Protein AF-A0A2A2JC07-F1 (afdb_monomer)

InterPro domains:
  IPR006593 Cytochrome b561/ferric reductase, transmembrane domain [PF03188] (2-45)
  IPR006593 Cytochrome b561/ferric reductase, transmembrane domain [PS50939] (1-80)

Secondary structure (DSSP, 8-state):
-HHHHHHTSS---HHHHHHHHHHHHHHHHHHHHHHHHHHHHHHHHHHHHS-TTTTT-TT-TT-HHHHHHHHHHHHHHHHHHHHHHHS-GGGSPPPPTTT--

Nearest PDB structures (foldseek):
  4o79-ass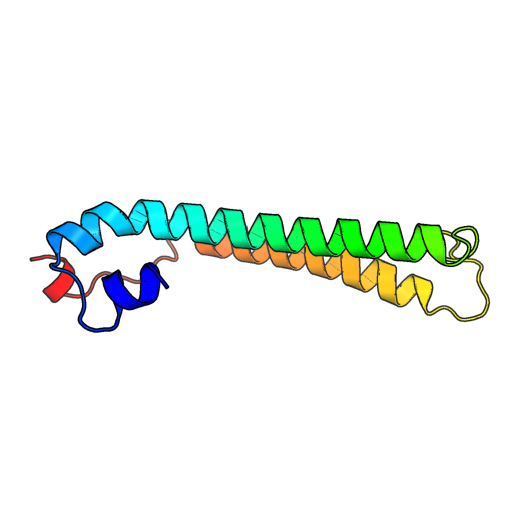embly1_A  TM=7.583E-01  e=4.620E-01  Arabidopsis thaliana

Structure (mmCIF, N/CA/C/O backbone):
data_AF-A0A2A2JC07-F1
#
_entry.id   AF-A0A2A2JC07-F1
#
loop_
_atom_site.group_PDB
_atom_site.id
_atom_site.type_symbol
_atom_site.label_atom_id
_atom_site.label_alt_id
_atom_site.label_comp_id
_atom_site.label_asym_id
_atom_site.label_entity_id
_atom_site.label_seq_id
_atom_site.pdbx_PDB_ins_code
_atom_site.Cartn_x
_atom_site.Cartn_y
_atom_site.Cartn_z
_atom_site.occupancy
_atom_site.B_iso_or_equiv
_atom_site.auth_seq_id
_atom_site.auth_comp_id
_atom_site.auth_asym_id
_atom_site.auth_atom_id
_atom_site.pdbx_PDB_model_num
ATOM 1 N N . MET A 1 1 ? -10.317 -11.438 4.030 1.00 85.06 1 MET A N 1
ATOM 2 C CA . MET A 1 1 ? -11.283 -12.247 4.810 1.00 85.06 1 MET A CA 1
ATOM 3 C C . MET A 1 1 ? -11.439 -11.751 6.248 1.00 85.06 1 MET A C 1
ATOM 5 O O . MET A 1 1 ? -12.539 -11.352 6.598 1.00 85.06 1 MET A O 1
ATOM 9 N N . PHE A 1 2 ? -10.370 -11.677 7.053 1.00 89.88 2 PHE A N 1
ATOM 10 C CA . PHE A 1 2 ? -10.446 -11.200 8.448 1.00 89.88 2 PHE A CA 1
ATOM 11 C C . PHE A 1 2 ? -11.176 -9.854 8.620 1.00 89.88 2 PHE A C 1
ATOM 13 O O . PHE A 1 2 ? -12.108 -9.760 9.410 1.00 89.88 2 PHE A O 1
ATOM 20 N N . GLY A 1 3 ? -10.813 -8.828 7.840 1.00 89.94 3 GLY A N 1
ATOM 21 C CA . GLY A 1 3 ? -11.467 -7.517 7.937 1.00 89.94 3 GLY A CA 1
ATOM 22 C C . GLY A 1 3 ? -12.970 -7.553 7.624 1.00 89.94 3 GLY A C 1
ATOM 23 O O . GLY A 1 3 ? -13.745 -6.850 8.260 1.00 89.94 3 GLY A O 1
ATOM 24 N N . PHE A 1 4 ? -13.393 -8.423 6.704 1.00 90.81 4 PHE A N 1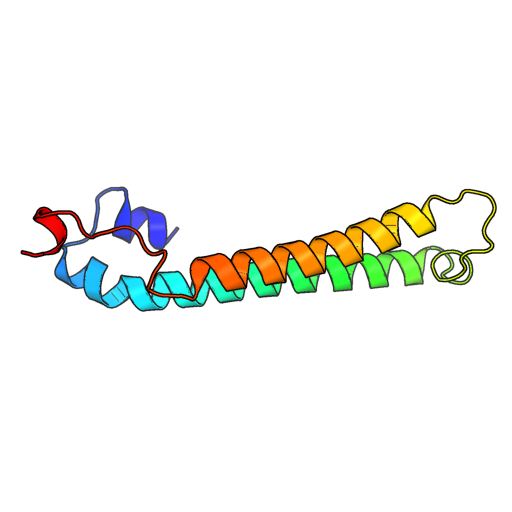
ATOM 25 C CA . PHE A 1 4 ? -14.800 -8.574 6.333 1.00 90.81 4 PHE A CA 1
ATOM 26 C C . PHE A 1 4 ? -15.625 -9.155 7.488 1.00 90.81 4 PHE A C 1
ATOM 28 O O . PHE A 1 4 ? -16.651 -8.595 7.861 1.00 90.81 4 PHE A O 1
ATOM 35 N N . ILE A 1 5 ? -15.134 -10.231 8.106 1.00 90.62 5 ILE A N 1
ATOM 36 C CA . ILE A 1 5 ? -15.824 -10.900 9.217 1.00 90.62 5 ILE A CA 1
ATOM 37 C C . ILE A 1 5 ? -15.851 -9.994 10.456 1.00 90.62 5 ILE A C 1
ATOM 39 O O . ILE A 1 5 ? -16.880 -9.858 11.116 1.00 90.62 5 ILE A O 1
ATOM 43 N N . SER A 1 6 ? -14.726 -9.338 10.750 1.00 88.44 6 SER A N 1
ATOM 44 C CA . SER A 1 6 ? -14.576 -8.517 11.951 1.00 88.44 6 SER A CA 1
ATOM 45 C C . SER A 1 6 ? -15.328 -7.186 11.874 1.00 88.44 6 SER A C 1
ATOM 47 O O . SER A 1 6 ? -15.898 -6.767 12.880 1.00 88.44 6 SER A O 1
ATOM 49 N N . PHE A 1 7 ? -15.347 -6.516 10.714 1.00 90.12 7 PHE A N 1
ATOM 50 C CA . PHE A 1 7 ? -15.837 -5.133 10.592 1.00 90.12 7 PHE A CA 1
ATOM 51 C C . PHE A 1 7 ? -17.079 -4.950 9.710 1.00 90.12 7 PHE A C 1
ATOM 53 O O . PHE A 1 7 ? -17.651 -3.864 9.754 1.00 90.12 7 PHE A O 1
ATOM 60 N N . TYR A 1 8 ? -17.501 -5.955 8.933 1.00 88.12 8 TYR A N 1
ATOM 61 C CA . TYR A 1 8 ? -18.643 -5.826 8.018 1.00 88.12 8 TYR A CA 1
ATOM 62 C C . TYR A 1 8 ? -19.787 -6.798 8.334 1.00 88.12 8 TYR A C 1
ATOM 64 O O . TYR A 1 8 ? -20.843 -6.350 8.769 1.00 88.12 8 TYR A O 1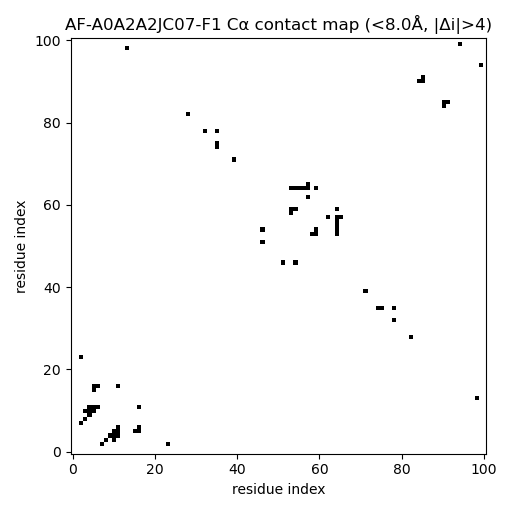
ATOM 72 N N . PHE A 1 9 ? -19.600 -8.112 8.157 1.00 86.69 9 PHE A N 1
ATOM 73 C CA . PHE A 1 9 ? -20.680 -9.092 8.342 1.00 86.69 9 PHE A CA 1
ATOM 74 C C . PHE A 1 9 ? -20.148 -10.452 8.827 1.00 86.69 9 PHE A C 1
ATOM 76 O O . PHE A 1 9 ? -19.238 -10.989 8.188 1.00 86.69 9 PHE A O 1
ATOM 83 N N . PRO A 1 10 ? -20.679 -11.042 9.923 1.00 78.00 10 PRO A N 1
ATOM 84 C CA . PRO A 1 10 ? -21.787 -10.589 10.787 1.00 78.00 10 PRO A CA 1
ATOM 85 C C . PRO A 1 10 ? -21.436 -9.423 11.736 1.00 78.00 10 PRO A C 1
ATOM 87 O O . PRO A 1 10 ? -22.317 -8.913 12.421 1.00 78.00 10 P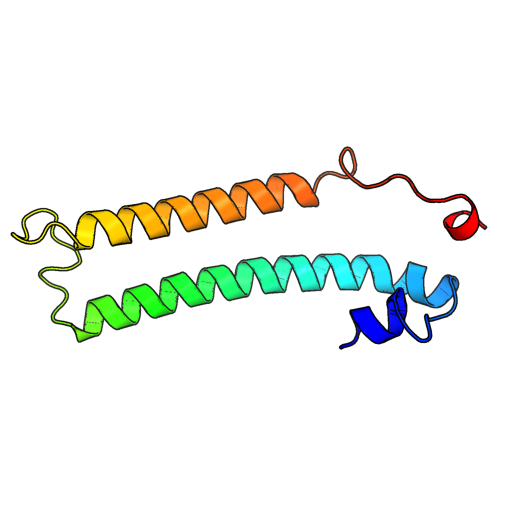RO A O 1
ATOM 90 N N . GLY A 1 11 ? -20.171 -8.981 11.751 1.00 81.69 11 GLY A N 1
ATOM 91 C CA . GLY A 1 11 ? -19.682 -7.893 12.599 1.00 81.69 11 GLY A CA 1
ATOM 92 C C . GLY A 1 11 ? -19.314 -8.381 14.002 1.00 81.69 11 GLY A C 1
ATOM 93 O O . GLY A 1 11 ? -20.153 -8.869 14.754 1.00 81.69 11 GLY A O 1
ATOM 94 N N . ALA A 1 12 ? -18.040 -8.256 14.375 1.00 88.12 12 ALA A N 1
ATOM 95 C CA . ALA A 1 12 ? -17.585 -8.661 15.702 1.00 88.12 12 ALA A CA 1
ATOM 96 C C . ALA A 1 12 ? -18.033 -7.658 16.791 1.00 88.12 12 ALA A C 1
ATOM 98 O O . ALA A 1 12 ? -18.273 -6.484 16.486 1.00 88.12 12 ALA A O 1
ATOM 99 N N . PRO A 1 13 ? -18.090 -8.070 18.075 1.00 90.31 13 PRO A N 1
ATOM 100 C CA . PRO A 1 13 ? -18.370 -7.158 19.184 1.00 90.31 13 PRO A CA 1
ATOM 101 C C . PRO A 1 13 ? -17.412 -5.959 19.204 1.00 90.31 13 PRO A C 1
ATOM 103 O O . PRO A 1 13 ? -16.238 -6.093 18.849 1.00 90.31 13 PRO A O 1
ATOM 106 N N . MET A 1 14 ? -17.878 -4.798 19.683 1.00 87.62 14 MET A N 1
ATOM 107 C CA . MET A 1 14 ? -17.101 -3.548 19.642 1.00 87.62 14 MET A CA 1
ATOM 108 C C . MET A 1 14 ? -15.724 -3.678 20.305 1.00 87.62 14 MET A C 1
ATOM 110 O O . MET A 1 14 ? -14.726 -3.230 19.747 1.00 87.62 14 MET A O 1
ATOM 114 N N . LYS A 1 15 ? -15.636 -4.395 21.434 1.00 89.56 15 LYS A N 1
ATOM 115 C CA . LYS A 1 15 ? -14.364 -4.686 22.116 1.00 89.56 15 LYS A CA 1
ATOM 116 C C . LYS A 1 15 ? -13.363 -5.397 21.198 1.00 89.56 15 LYS A C 1
ATOM 118 O O . LYS A 1 15 ? -12.208 -4.999 21.124 1.00 89.56 15 LYS A O 1
ATOM 123 N N . VAL A 1 16 ? -13.820 -6.407 20.455 1.00 90.75 16 VAL A N 1
ATOM 124 C CA . VAL A 1 16 ? -12.996 -7.164 19.499 1.00 90.75 16 VAL A CA 1
ATOM 125 C C . VAL A 1 16 ? -12.564 -6.254 18.350 1.00 90.75 16 VAL A C 1
ATOM 127 O O . VAL A 1 16 ? -11.379 -6.182 18.029 1.00 90.75 16 VAL A O 1
ATOM 130 N N . ARG A 1 17 ? -13.500 -5.492 17.773 1.00 91.44 17 ARG A N 1
ATOM 131 C CA . ARG A 1 17 ? -13.207 -4.523 16.705 1.00 91.44 17 ARG A CA 1
ATOM 132 C C . ARG A 1 17 ? -12.162 -3.498 17.144 1.00 91.44 17 ARG A C 1
ATOM 134 O O . ARG A 1 17 ? -11.195 -3.288 16.419 1.00 91.44 17 ARG A O 1
ATOM 141 N N . ALA A 1 18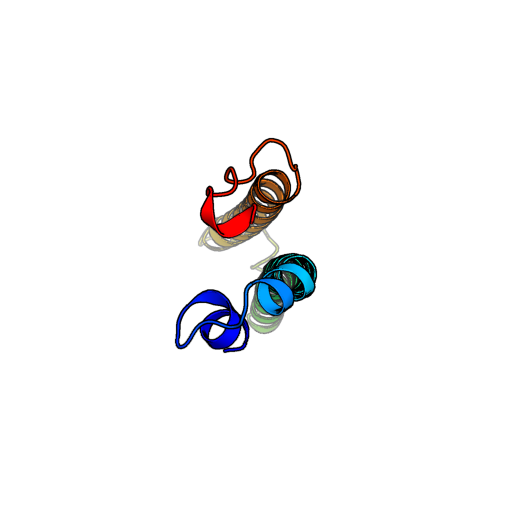 ? -12.308 -2.916 18.333 1.00 89.94 18 ALA A N 1
ATOM 142 C CA . ALA A 1 18 ? -11.376 -1.939 18.887 1.00 89.94 18 ALA A CA 1
ATOM 143 C C . ALA A 1 18 ? -9.974 -2.530 19.106 1.00 89.94 18 ALA A C 1
ATOM 145 O O . ALA A 1 18 ? -8.985 -1.897 18.736 1.00 89.94 18 ALA A O 1
ATOM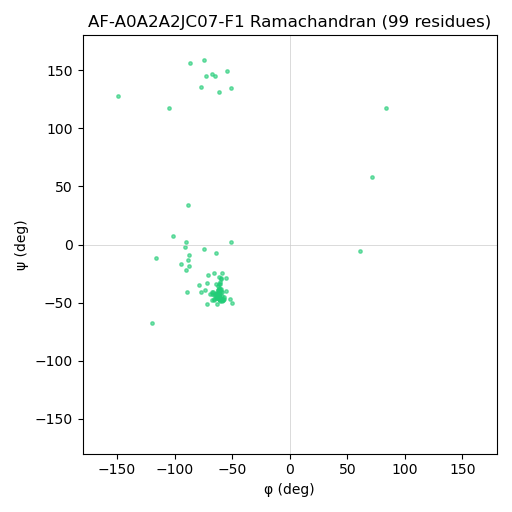 146 N N . THR A 1 19 ? -9.882 -3.757 19.632 1.00 91.94 19 THR A N 1
ATOM 147 C CA . THR A 1 19 ? -8.604 -4.460 19.821 1.00 91.94 19 THR A CA 1
ATOM 148 C C . THR A 1 19 ? -7.913 -4.766 18.492 1.00 91.94 19 THR A C 1
ATOM 150 O O . THR A 1 19 ? -6.704 -4.579 18.378 1.00 91.94 19 THR A O 1
ATOM 153 N N . PHE A 1 20 ? -8.654 -5.203 17.470 1.00 93.12 20 PHE A N 1
ATOM 154 C CA . PHE A 1 20 ? -8.070 -5.617 16.190 1.00 93.12 20 PHE A CA 1
ATOM 155 C C . PHE A 1 20 ? -7.874 -4.488 15.174 1.00 93.12 20 PHE A C 1
ATOM 157 O O . PHE A 1 20 ? -7.080 -4.642 14.246 1.00 93.12 20 PHE A O 1
ATOM 164 N N . MET A 1 21 ? -8.544 -3.346 15.337 1.00 91.81 21 MET A N 1
ATOM 165 C CA . MET A 1 21 ? -8.404 -2.194 14.443 1.00 91.81 21 MET A CA 1
ATOM 166 C C . MET A 1 21 ? -6.950 -1.734 14.217 1.00 91.81 21 MET A C 1
ATOM 168 O O . MET A 1 21 ? -6.591 -1.515 13.055 1.00 91.81 21 MET A O 1
ATOM 172 N N . PRO A 1 22 ? -6.085 -1.575 15.246 1.00 92.62 22 PRO A N 1
ATOM 173 C CA . PRO A 1 22 ? -4.693 -1.183 15.019 1.00 92.62 22 PRO A CA 1
ATOM 174 C C . PRO A 1 22 ? -3.934 -2.213 14.176 1.00 92.62 22 PRO A C 1
ATOM 176 O O . PRO A 1 22 ? -3.251 -1.832 13.227 1.00 92.62 22 PRO A O 1
ATOM 179 N N . TYR A 1 23 ? -4.117 -3.508 14.448 1.00 95.00 23 TYR A N 1
ATOM 180 C CA . TYR A 1 23 ? -3.488 -4.580 13.674 1.00 95.00 23 TYR A CA 1
ATOM 181 C C . TYR A 1 23 ? -3.975 -4.596 12.227 1.00 95.00 23 TYR A C 1
ATOM 183 O O . TYR A 1 23 ? -3.165 -4.692 11.313 1.00 95.00 23 TYR A O 1
ATOM 191 N N . HIS A 1 24 ? -5.281 -4.435 12.001 1.00 95.00 24 HIS A N 1
ATOM 192 C CA . HIS A 1 24 ? -5.842 -4.383 10.653 1.00 95.00 24 HIS A CA 1
ATOM 193 C C . HIS A 1 24 ? -5.242 -3.237 9.826 1.00 95.00 24 HIS A C 1
ATOM 195 O O . HIS A 1 24 ? -4.898 -3.437 8.664 1.00 95.00 24 HIS A O 1
ATOM 201 N N . ARG A 1 25 ? -5.052 -2.058 10.436 1.00 93.88 25 ARG A N 1
ATOM 202 C CA . ARG A 1 25 ? -4.413 -0.905 9.783 1.00 93.88 25 ARG A CA 1
ATOM 203 C C . ARG A 1 25 ? -2.944 -1.161 9.457 1.00 93.88 25 ARG A C 1
ATOM 205 O O . ARG A 1 25 ? -2.524 -0.874 8.342 1.00 93.88 25 ARG A O 1
ATOM 212 N N . ILE A 1 26 ? -2.180 -1.700 10.409 1.00 94.81 26 ILE A N 1
ATOM 213 C CA . ILE A 1 26 ? -0.753 -1.994 10.216 1.00 94.81 26 ILE A CA 1
ATOM 214 C C . ILE A 1 26 ? -0.577 -3.039 9.117 1.00 94.81 26 ILE A C 1
ATOM 216 O O . ILE A 1 26 ? 0.159 -2.802 8.166 1.00 94.81 26 ILE A O 1
ATOM 220 N N . VAL A 1 27 ? -1.293 -4.162 9.209 1.00 96.38 27 VAL A N 1
ATOM 221 C CA . VAL A 1 27 ? -1.215 -5.236 8.213 1.00 96.38 27 VAL A CA 1
ATOM 222 C C . VAL A 1 27 ? -1.661 -4.730 6.845 1.00 96.38 27 VAL A C 1
ATOM 224 O O . VAL A 1 27 ? -0.963 -4.974 5.873 1.00 96.38 27 VAL A O 1
ATOM 227 N N . GLY A 1 28 ? -2.755 -3.967 6.758 1.00 95.94 28 GLY A N 1
ATOM 228 C CA . GLY A 1 28 ? -3.203 -3.375 5.494 1.00 95.94 28 GLY A CA 1
ATOM 229 C C . GLY A 1 28 ? -2.156 -2.453 4.861 1.00 95.94 28 GLY A C 1
ATOM 230 O O . GLY A 1 28 ? -1.885 -2.568 3.668 1.00 95.94 28 GLY A O 1
ATOM 231 N N . GLY A 1 29 ? -1.519 -1.591 5.660 1.00 96.38 29 GLY A N 1
ATOM 232 C CA . GLY A 1 29 ? -0.435 -0.722 5.194 1.00 96.38 29 GLY A CA 1
ATOM 233 C C . GLY A 1 29 ? 0.801 -1.504 4.738 1.00 96.38 29 GLY A C 1
ATOM 234 O O . GLY A 1 29 ? 1.331 -1.241 3.661 1.00 96.38 29 GLY A O 1
ATOM 235 N N . LEU A 1 30 ? 1.229 -2.507 5.510 1.00 97.19 30 LEU A N 1
ATOM 236 C CA . LEU A 1 30 ? 2.359 -3.368 5.150 1.00 97.19 30 LEU A CA 1
ATOM 237 C C . LEU A 1 30 ? 2.077 -4.187 3.889 1.00 97.19 30 LEU A C 1
ATOM 239 O O . LEU A 1 30 ? 2.942 -4.283 3.025 1.00 97.19 30 LEU A O 1
ATOM 243 N N . SER A 1 31 ? 0.873 -4.746 3.752 1.00 97.62 31 SER A N 1
ATOM 244 C CA . SER A 1 31 ? 0.464 -5.469 2.547 1.00 97.62 31 SER A CA 1
ATOM 245 C C . SER A 1 31 ? 0.447 -4.555 1.324 1.00 97.62 31 SER A C 1
ATOM 247 O O . SER A 1 31 ? 0.938 -4.957 0.276 1.00 97.62 31 SER A O 1
ATOM 249 N N . PHE A 1 32 ? -0.047 -3.320 1.449 1.00 97.88 32 PHE A N 1
ATOM 250 C CA . PHE A 1 32 ? -0.029 -2.346 0.354 1.00 97.88 32 PHE A CA 1
ATOM 251 C C . PHE A 1 32 ? 1.399 -2.030 -0.120 1.00 97.88 32 PHE A C 1
ATOM 253 O O . PHE A 1 32 ? 1.687 -2.099 -1.318 1.00 97.88 32 PHE A O 1
ATOM 260 N N . VAL A 1 33 ? 2.314 -1.755 0.815 1.00 98.06 33 VAL A N 1
ATOM 261 C CA . VAL A 1 33 ? 3.733 -1.525 0.499 1.00 98.06 33 VAL A CA 1
ATOM 262 C C . VAL A 1 33 ? 4.368 -2.781 -0.103 1.00 98.06 33 VAL A C 1
ATOM 264 O O . VAL A 1 33 ? 5.023 -2.698 -1.138 1.00 98.06 33 VAL A O 1
ATOM 267 N N . GLY A 1 34 ? 4.130 -3.953 0.490 1.00 98.12 34 GLY A N 1
ATOM 268 C CA . GLY A 1 34 ? 4.668 -5.229 0.018 1.00 98.12 34 GLY A CA 1
ATOM 269 C C . GLY A 1 34 ? 4.227 -5.574 -1.405 1.00 98.12 34 GLY A C 1
ATOM 270 O O . GLY A 1 34 ? 5.065 -5.907 -2.239 1.00 98.12 34 GLY A O 1
ATOM 271 N N . CYS A 1 35 ? 2.939 -5.423 -1.725 1.00 98.06 35 CYS A N 1
ATOM 272 C CA . CYS A 1 35 ? 2.436 -5.611 -3.087 1.00 98.06 35 CYS A CA 1
ATOM 273 C C . CYS A 1 35 ? 3.080 -4.629 -4.073 1.00 98.06 35 CYS A C 1
ATOM 275 O O . CYS A 1 35 ? 3.410 -5.015 -5.189 1.00 98.06 35 CYS A O 1
ATOM 277 N N . SER A 1 36 ? 3.307 -3.384 -3.656 1.00 97.94 36 SER A N 1
ATOM 278 C CA . SER A 1 36 ? 3.950 -2.376 -4.505 1.00 97.94 36 SER A CA 1
ATOM 279 C C . SER A 1 36 ? 5.416 -2.711 -4.795 1.00 97.94 36 SER A C 1
ATOM 281 O O . SER A 1 36 ? 5.859 -2.601 -5.935 1.00 97.94 36 SER A O 1
ATOM 283 N N . ILE A 1 37 ? 6.154 -3.201 -3.793 1.00 97.50 37 ILE A N 1
ATOM 284 C CA . ILE A 1 37 ? 7.516 -3.728 -3.974 1.00 97.50 37 ILE A CA 1
ATOM 285 C C . ILE A 1 37 ? 7.499 -4.918 -4.940 1.00 97.50 37 ILE A C 1
ATOM 287 O O . ILE A 1 37 ? 8.340 -4.994 -5.834 1.00 97.50 37 ILE A O 1
ATOM 291 N N . GLN A 1 38 ? 6.519 -5.816 -4.810 1.00 97.88 38 GLN A N 1
ATOM 292 C CA . GLN A 1 38 ? 6.399 -6.984 -5.682 1.00 97.88 38 GLN A CA 1
ATOM 293 C C . GLN A 1 38 ? 6.181 -6.602 -7.154 1.00 97.88 38 GLN A C 1
ATOM 295 O O . GLN A 1 38 ? 6.722 -7.268 -8.034 1.00 97.88 38 GLN A O 1
ATOM 300 N N . VAL A 1 39 ? 5.443 -5.521 -7.433 1.00 96.31 39 VAL A N 1
ATOM 301 C CA . VAL A 1 39 ? 5.284 -4.987 -8.799 1.00 96.31 39 VAL A CA 1
ATOM 302 C C . VAL A 1 39 ? 6.630 -4.536 -9.371 1.00 96.31 39 VAL A C 1
ATOM 304 O O . VAL A 1 39 ? 6.953 -4.882 -10.505 1.00 96.31 39 VAL A O 1
ATOM 307 N N . ILE A 1 40 ? 7.439 -3.822 -8.583 1.00 94.19 40 ILE A N 1
ATOM 308 C CA . ILE A 1 40 ? 8.765 -3.349 -9.011 1.00 94.19 40 ILE A CA 1
ATOM 309 C C . ILE A 1 40 ? 9.693 -4.537 -9.286 1.00 94.19 40 ILE A C 1
ATOM 311 O O . ILE A 1 40 ? 10.330 -4.584 -10.335 1.00 94.19 40 ILE A O 1
ATOM 315 N N . ILE A 1 41 ? 9.728 -5.527 -8.387 1.00 95.12 41 ILE A N 1
ATOM 316 C CA . ILE A 1 41 ? 10.521 -6.751 -8.578 1.00 95.12 41 ILE A CA 1
ATOM 317 C C . ILE A 1 41 ? 10.091 -7.466 -9.865 1.00 95.12 41 ILE A C 1
ATOM 319 O O . ILE A 1 41 ? 10.939 -7.791 -10.696 1.00 95.12 41 ILE A O 1
ATOM 323 N N . GLY A 1 42 ? 8.785 -7.653 -10.075 1.00 92.75 42 GLY A N 1
ATOM 324 C CA . GLY A 1 42 ? 8.262 -8.286 -11.287 1.00 92.75 42 GLY A CA 1
ATOM 325 C C . GLY A 1 42 ? 8.652 -7.533 -12.559 1.00 92.75 42 GLY A C 1
ATOM 326 O O . GLY A 1 42 ? 9.058 -8.148 -13.542 1.00 92.75 42 GLY A O 1
ATOM 327 N N . HIS A 1 43 ? 8.618 -6.200 -12.524 1.00 88.00 43 HIS A N 1
ATOM 328 C CA . HIS A 1 43 ? 9.073 -5.375 -13.638 1.00 88.00 43 HIS A CA 1
ATOM 329 C C . HIS A 1 43 ? 10.572 -5.553 -13.917 1.00 88.00 43 HIS A C 1
ATOM 331 O O . HIS A 1 43 ? 10.956 -5.759 -15.065 1.00 88.00 43 HIS A O 1
ATOM 337 N N . THR A 1 44 ? 11.421 -5.560 -12.883 1.00 86.94 44 THR A N 1
ATOM 338 C CA . THR A 1 44 ? 12.865 -5.797 -13.063 1.00 86.94 44 THR A CA 1
ATOM 339 C C . THR A 1 44 ? 13.179 -7.189 -13.603 1.00 86.94 44 THR A C 1
ATOM 341 O O . THR A 1 44 ? 14.114 -7.348 -14.382 1.00 86.94 44 THR A O 1
ATOM 344 N N . GLN A 1 45 ? 12.388 -8.199 -13.233 1.00 89.62 45 GLN A N 1
ATOM 345 C 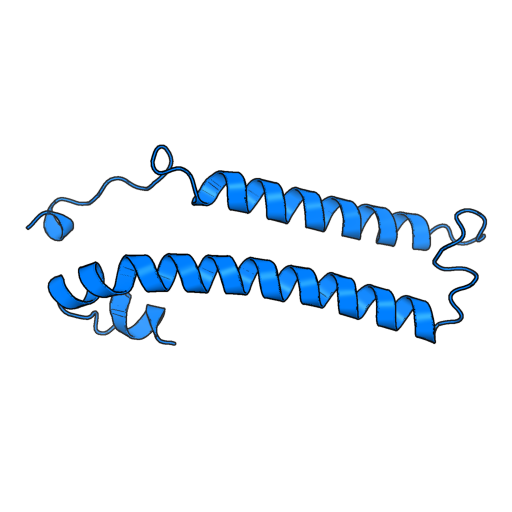CA . GLN A 1 45 ? 12.539 -9.558 -13.752 1.00 89.62 45 GLN A CA 1
ATOM 346 C C . GLN A 1 45 ? 12.156 -9.635 -15.230 1.00 89.62 45 GLN A C 1
ATOM 348 O O . GLN A 1 45 ? 12.883 -10.240 -16.013 1.00 89.62 45 GLN A O 1
ATOM 353 N N . LEU A 1 46 ? 11.058 -8.979 -15.617 1.00 84.38 46 LEU A N 1
ATOM 354 C CA . LEU A 1 46 ? 10.636 -8.893 -17.013 1.00 84.38 46 LEU A CA 1
ATOM 355 C C . LEU A 1 46 ? 11.698 -8.194 -17.873 1.00 84.38 46 LEU A C 1
ATOM 357 O O . LEU A 1 46 ? 12.111 -8.740 -18.893 1.00 84.38 46 LEU A O 1
ATOM 361 N N . ALA A 1 47 ? 12.196 -7.042 -17.415 1.00 80.00 47 ALA A N 1
ATOM 362 C CA . ALA A 1 47 ? 13.246 -6.290 -18.100 1.00 80.00 47 ALA A CA 1
ATOM 363 C C . ALA A 1 47 ? 14.554 -7.092 -18.244 1.00 80.00 47 ALA A C 1
ATOM 365 O O . ALA A 1 47 ? 15.265 -6.961 -19.237 1.00 80.00 47 ALA A O 1
ATOM 366 N N . ALA A 1 48 ? 14.882 -7.942 -17.265 1.00 80.88 48 ALA A N 1
ATOM 367 C CA . ALA A 1 48 ? 16.058 -8.806 -17.331 1.00 80.88 48 ALA A CA 1
ATOM 368 C C . ALA A 1 48 ? 15.899 -9.962 -18.336 1.00 80.88 48 ALA A C 1
ATOM 370 O O . ALA A 1 48 ? 16.888 -10.372 -18.945 1.00 80.88 48 ALA A O 1
ATOM 371 N N . TRP A 1 49 ? 14.686 -10.497 -18.512 1.00 80.50 49 TRP A N 1
ATOM 372 C CA . TRP A 1 49 ? 14.420 -11.606 -19.434 1.00 80.50 49 TRP A CA 1
ATOM 373 C C . TRP A 1 49 ? 14.330 -11.181 -20.899 1.00 80.50 49 TRP A C 1
ATOM 375 O O . TRP A 1 49 ? 14.791 -11.927 -21.759 1.00 80.50 49 TRP A O 1
ATOM 385 N N . ASP A 1 50 ? 13.805 -9.994 -21.190 1.00 70.50 50 ASP A N 1
ATOM 386 C CA . ASP A 1 50 ? 13.563 -9.534 -22.565 1.00 70.50 50 ASP A CA 1
ATOM 387 C C . ASP A 1 50 ? 14.776 -8.809 -23.193 1.00 70.50 50 ASP A C 1
ATOM 389 O O . ASP A 1 50 ? 14.650 -7.861 -23.962 1.00 70.50 50 ASP A O 1
ATOM 393 N N . GLY A 1 51 ? 15.995 -9.237 -22.841 1.00 60.53 51 GLY A N 1
ATOM 394 C CA . GLY A 1 51 ? 17.229 -8.679 -23.405 1.00 60.53 51 GLY A CA 1
ATOM 395 C C . GLY A 1 51 ? 17.532 -7.264 -22.906 1.00 60.53 51 GLY A C 1
ATOM 396 O O . GLY A 1 51 ? 17.690 -6.343 -23.705 1.00 60.53 51 GLY A O 1
ATOM 397 N N . GLY A 1 52 ? 17.648 -7.102 -21.581 1.00 61.50 52 GLY A N 1
ATOM 398 C CA . GLY A 1 52 ? 17.705 -5.834 -20.831 1.00 61.50 52 GLY A CA 1
ATOM 399 C C . GLY A 1 52 ? 18.699 -4.738 -21.252 1.00 61.50 52 GLY A C 1
ATOM 400 O O . GLY A 1 52 ? 18.721 -3.683 -20.624 1.00 61.50 52 GLY A O 1
ATOM 401 N N . SER A 1 53 ? 19.487 -4.910 -22.315 1.00 65.69 53 SER A N 1
ATOM 402 C CA . SER A 1 53 ? 20.268 -3.823 -22.919 1.00 65.69 53 SER A CA 1
ATOM 403 C C . SER A 1 53 ? 19.388 -2.686 -23.450 1.00 65.69 53 SER A C 1
ATOM 405 O O . SER A 1 53 ? 19.834 -1.539 -23.456 1.00 65.69 53 SER A O 1
ATOM 407 N N . CYS A 1 54 ? 18.148 -2.981 -23.854 1.00 67.50 54 CYS A N 1
ATOM 408 C CA . CYS A 1 54 ? 17.216 -1.975 -24.359 1.00 67.50 54 CYS A CA 1
ATOM 409 C C . CYS A 1 54 ? 16.365 -1.325 -23.255 1.00 67.50 54 CYS A C 1
ATOM 411 O O . CYS A 1 54 ? 16.231 -0.106 -23.234 1.00 67.50 54 CYS A O 1
ATOM 413 N N . PHE A 1 55 ? 15.891 -2.108 -22.278 1.00 64.88 55 PHE A N 1
ATOM 414 C CA . PHE A 1 55 ? 15.032 -1.640 -21.174 1.00 64.88 55 PHE A CA 1
ATOM 415 C C . PHE A 1 55 ? 15.669 -0.543 -20.308 1.00 64.88 55 PHE A C 1
ATOM 417 O O . PHE A 1 55 ? 15.007 0.405 -19.890 1.00 64.88 55 PHE A O 1
ATOM 424 N N . TYR A 1 56 ? 16.973 -0.644 -20.043 1.00 64.19 56 TYR A N 1
ATOM 425 C CA . TYR A 1 56 ? 17.694 0.353 -19.242 1.00 64.19 56 TYR A CA 1
ATOM 426 C C . TYR A 1 56 ? 18.316 1.478 -20.081 1.00 64.19 56 TYR A C 1
ATOM 428 O O . TYR A 1 56 ? 18.920 2.398 -19.526 1.00 64.19 56 TYR A O 1
ATOM 436 N N . SER A 1 57 ? 18.182 1.416 -21.408 1.00 68.12 57 SER A N 1
ATOM 437 C CA . SER A 1 57 ? 18.750 2.390 -22.331 1.00 68.12 57 SER A CA 1
ATOM 438 C C . SER A 1 57 ? 17.662 3.308 -22.877 1.00 68.12 57 SER A C 1
ATOM 440 O O . SER A 1 57 ? 16.779 2.896 -23.624 1.00 68.12 57 SER A O 1
ATOM 442 N N . LEU A 1 58 ? 17.777 4.603 -22.578 1.00 64.69 58 LEU A N 1
ATOM 443 C CA . LEU A 1 58 ? 16.924 5.651 -23.159 1.00 64.69 58 LEU A CA 1
ATOM 444 C C . LEU A 1 58 ? 17.095 5.801 -24.683 1.00 64.69 58 LEU A C 1
ATOM 446 O O . LEU A 1 58 ? 16.359 6.557 -25.308 1.00 64.69 58 LEU A O 1
ATOM 450 N N . SER A 1 59 ? 18.068 5.105 -25.274 1.00 65.38 59 SER A N 1
ATOM 451 C CA . SER A 1 59 ? 18.455 5.218 -26.681 1.00 65.38 59 SER A CA 1
ATOM 452 C C . SER A 1 59 ? 17.699 4.264 -27.614 1.00 65.38 59 SER A C 1
ATOM 454 O O . SER A 1 59 ? 18.006 4.218 -28.803 1.00 65.38 59 SER A O 1
ATOM 456 N N . CYS A 1 60 ? 16.758 3.467 -27.101 1.00 67.56 60 CYS A N 1
ATOM 457 C CA . CYS A 1 60 ? 16.013 2.503 -27.906 1.00 67.56 60 CYS A CA 1
ATOM 458 C C . CYS A 1 60 ? 14.907 3.142 -28.761 1.00 67.56 60 CYS A C 1
ATOM 460 O O . CYS A 1 60 ? 14.110 3.938 -28.268 1.00 67.56 60 CYS A O 1
ATOM 462 N N . GLU A 1 61 ? 14.822 2.727 -30.031 1.00 67.00 61 GLU A N 1
ATOM 463 C CA . GLU A 1 61 ? 13.977 3.332 -31.079 1.00 67.00 61 GLU A CA 1
ATOM 464 C C . GLU A 1 61 ? 12.481 3.423 -30.741 1.00 67.00 61 GLU A C 1
ATOM 466 O O . GLU A 1 61 ? 11.805 4.336 -31.208 1.00 67.00 61 GLU A O 1
ATOM 471 N N . ASN A 1 62 ? 11.953 2.515 -29.913 1.00 65.62 62 ASN A N 1
ATOM 472 C CA . ASN A 1 62 ? 10.511 2.421 -29.670 1.00 65.62 62 ASN A CA 1
ATOM 473 C C . ASN A 1 62 ? 10.000 3.304 -28.519 1.00 65.62 62 ASN A C 1
ATOM 475 O O . ASN A 1 62 ? 8.790 3.465 -28.393 1.00 65.62 62 ASN A O 1
ATOM 479 N N . GLY A 1 63 ? 10.866 3.863 -27.662 1.00 69.56 63 GLY A N 1
ATOM 480 C CA . GLY A 1 63 ? 10.480 4.778 -26.568 1.00 69.56 63 GLY A CA 1
ATOM 481 C C . GLY A 1 63 ? 9.536 4.215 -25.485 1.00 69.56 63 GLY A C 1
ATOM 482 O O . GLY A 1 63 ? 9.284 4.885 -24.486 1.00 69.56 63 GLY A O 1
ATOM 483 N N . ILE A 1 64 ? 9.029 2.988 -25.639 1.00 76.06 64 ILE A N 1
ATOM 484 C CA . ILE A 1 64 ? 8.111 2.316 -24.703 1.00 76.06 64 ILE A CA 1
ATOM 485 C C . ILE A 1 64 ? 8.764 2.146 -23.319 1.00 76.06 64 ILE A C 1
ATOM 487 O O . ILE A 1 64 ? 8.099 2.281 -22.292 1.00 76.06 64 ILE A O 1
ATOM 491 N N . GLU A 1 65 ? 10.082 1.966 -23.280 1.00 75.69 65 GLU A N 1
ATOM 492 C CA . GLU A 1 65 ? 10.863 1.847 -22.044 1.00 75.69 65 GLU A CA 1
ATOM 493 C C . GLU A 1 65 ? 10.788 3.087 -21.159 1.00 75.69 65 GLU A C 1
ATOM 495 O O . GLU A 1 65 ? 10.651 2.999 -19.937 1.00 75.69 65 GLU A O 1
ATOM 500 N N . PHE A 1 66 ? 10.771 4.268 -21.778 1.00 79.25 66 PHE A N 1
ATOM 501 C CA . PHE A 1 66 ? 10.593 5.521 -21.057 1.00 79.25 66 PHE A CA 1
ATOM 502 C C . PHE A 1 66 ? 9.233 5.572 -20.347 1.00 79.25 66 PHE A C 1
ATOM 504 O O . PHE A 1 66 ? 9.141 6.023 -19.202 1.00 79.25 66 PHE A O 1
ATOM 511 N N . VAL A 1 67 ? 8.182 5.060 -20.996 1.00 85.44 67 VAL A N 1
ATOM 512 C CA . VAL A 1 67 ? 6.832 4.991 -20.420 1.00 85.44 67 VAL A CA 1
ATOM 513 C C . VAL A 1 67 ? 6.812 4.058 -19.210 1.00 85.44 67 VAL A C 1
ATOM 515 O O . VAL A 1 67 ? 6.237 4.414 -18.179 1.00 85.44 67 VAL A O 1
ATOM 518 N N . TYR A 1 68 ? 7.475 2.902 -19.289 1.00 84.25 68 TYR A N 1
ATOM 519 C CA . TYR A 1 68 ? 7.567 1.971 -18.163 1.00 84.25 68 TYR A CA 1
ATOM 520 C C . TYR A 1 68 ? 8.352 2.546 -16.983 1.00 84.25 68 TYR A C 1
ATOM 522 O O . TYR A 1 68 ? 7.887 2.457 -15.845 1.00 84.25 68 TYR A O 1
ATOM 530 N N . ILE A 1 69 ? 9.486 3.203 -17.230 1.00 85.50 69 ILE A N 1
ATOM 531 C CA . ILE A 1 69 ? 10.262 3.865 -16.173 1.00 85.50 69 ILE A CA 1
ATOM 532 C C . ILE A 1 69 ? 9.420 4.949 -15.491 1.00 85.50 69 ILE A C 1
ATOM 534 O O . ILE A 1 69 ? 9.342 4.994 -14.260 1.00 85.50 69 ILE A O 1
ATOM 538 N N . PHE A 1 70 ? 8.737 5.795 -16.270 1.00 90.12 70 PHE A N 1
ATOM 539 C CA . PHE A 1 70 ? 7.866 6.833 -15.720 1.00 90.12 70 PHE A CA 1
ATOM 540 C C . PHE A 1 70 ? 6.708 6.241 -14.905 1.00 90.12 70 PHE A C 1
ATOM 542 O O . PHE A 1 70 ? 6.372 6.757 -13.836 1.00 90.12 70 PHE A O 1
ATOM 549 N N . LEU A 1 71 ? 6.128 5.129 -15.363 1.00 92.25 71 LEU A N 1
ATOM 550 C CA . LEU A 1 71 ? 5.095 4.397 -14.634 1.00 92.25 71 LEU A CA 1
ATOM 551 C C . LEU A 1 71 ? 5.612 3.880 -13.284 1.00 92.25 71 LEU A C 1
ATOM 553 O O . LEU A 1 71 ? 4.927 4.042 -12.276 1.00 92.25 71 LEU A O 1
ATOM 557 N N . MET A 1 72 ? 6.820 3.312 -13.234 1.00 92.81 72 MET A N 1
ATOM 558 C CA . MET A 1 72 ? 7.410 2.819 -11.983 1.00 92.81 72 MET A CA 1
ATOM 559 C C . MET A 1 72 ? 7.724 3.957 -11.007 1.00 92.81 72 MET A C 1
ATOM 561 O O . MET A 1 72 ? 7.425 3.847 -9.818 1.00 92.81 72 MET A O 1
ATOM 565 N N . ILE A 1 73 ? 8.253 5.083 -11.495 1.00 93.81 73 ILE A N 1
ATOM 566 C CA . ILE A 1 73 ? 8.463 6.283 -10.670 1.00 93.81 73 ILE A CA 1
ATOM 567 C C . ILE A 1 73 ? 7.122 6.795 -10.126 1.00 93.81 73 ILE A C 1
ATOM 569 O O . ILE A 1 73 ? 6.996 7.070 -8.931 1.00 93.81 73 ILE A O 1
ATOM 573 N N . SER A 1 74 ? 6.102 6.870 -10.983 1.00 96.75 74 SER A N 1
ATOM 574 C CA . SER A 1 74 ? 4.752 7.301 -10.601 1.00 96.75 74 SER A CA 1
ATOM 575 C C . SER A 1 74 ? 4.136 6.377 -9.550 1.00 96.75 74 SER A C 1
ATOM 577 O O . SER A 1 74 ? 3.518 6.857 -8.602 1.00 96.75 74 SER A O 1
ATOM 579 N N . LEU A 1 75 ? 4.348 5.061 -9.667 1.00 97.19 75 LEU A N 1
ATOM 580 C CA . LEU A 1 75 ? 3.924 4.074 -8.675 1.00 97.19 75 LEU A CA 1
ATOM 581 C C . LEU A 1 75 ? 4.589 4.329 -7.316 1.00 97.19 75 LEU A C 1
ATOM 583 O O . LEU A 1 75 ? 3.902 4.346 -6.298 1.00 97.19 75 LEU A O 1
ATOM 587 N N . VAL A 1 76 ? 5.903 4.567 -7.284 1.00 97.38 76 VAL A N 1
ATOM 588 C CA . VAL A 1 76 ? 6.628 4.863 -6.037 1.00 97.38 76 VAL A CA 1
ATOM 589 C C . VAL A 1 76 ? 6.095 6.140 -5.384 1.00 97.38 76 VAL A C 1
ATOM 591 O O . VAL A 1 76 ? 5.797 6.143 -4.188 1.00 97.38 76 VAL A O 1
ATOM 594 N N . LEU A 1 77 ? 5.910 7.207 -6.165 1.00 98.12 77 LEU A N 1
ATOM 595 C CA . LEU A 1 77 ? 5.343 8.465 -5.671 1.00 98.12 77 LEU A CA 1
ATOM 596 C C . LEU A 1 77 ? 3.913 8.281 -5.148 1.00 98.12 77 LEU A C 1
ATOM 598 O O . LEU A 1 77 ? 3.572 8.821 -4.095 1.00 98.12 77 LEU A O 1
ATOM 602 N N . TYR A 1 78 ? 3.095 7.484 -5.837 1.00 98.00 78 TYR A N 1
ATOM 603 C CA . TYR A 1 78 ? 1.744 7.142 -5.402 1.00 98.00 78 TYR A CA 1
ATOM 604 C C . TYR A 1 78 ? 1.749 6.407 -4.058 1.00 98.00 78 TYR A C 1
ATOM 606 O O . TYR A 1 78 ? 1.007 6.783 -3.151 1.00 98.00 78 TYR A O 1
ATOM 614 N N . VAL A 1 79 ? 2.617 5.407 -3.891 1.00 98.19 79 VAL A N 1
ATOM 615 C CA . VAL A 1 79 ? 2.731 4.647 -2.638 1.00 98.19 79 VAL A CA 1
ATOM 616 C C . VAL A 1 79 ? 3.138 5.559 -1.487 1.00 98.19 79 VAL A C 1
ATOM 618 O O . VAL A 1 79 ? 2.500 5.530 -0.435 1.00 98.19 79 VAL A O 1
ATOM 621 N N . ILE A 1 80 ? 4.146 6.412 -1.691 1.00 97.88 80 ILE A N 1
ATOM 622 C CA . ILE A 1 80 ? 4.572 7.397 -0.689 1.00 97.88 80 ILE A CA 1
ATOM 623 C C . ILE A 1 80 ? 3.411 8.333 -0.343 1.00 97.88 80 ILE A C 1
ATOM 625 O O . ILE A 1 80 ? 3.100 8.507 0.834 1.00 97.88 80 ILE A O 1
ATOM 629 N N . GLY A 1 81 ? 2.726 8.880 -1.350 1.00 97.75 81 GLY A N 1
ATOM 630 C CA . GLY A 1 81 ? 1.588 9.778 -1.161 1.00 97.75 81 GLY A CA 1
ATOM 631 C C . GLY A 1 81 ? 0.461 9.140 -0.349 1.00 97.75 81 GLY A C 1
ATOM 632 O O . GLY A 1 81 ? 0.001 9.721 0.634 1.00 97.75 81 GLY A O 1
ATOM 633 N N . VAL A 1 82 ? 0.060 7.913 -0.690 1.00 97.31 82 VAL A N 1
ATOM 634 C CA . VAL A 1 82 ? -0.964 7.167 0.057 1.00 97.31 82 VAL A CA 1
ATOM 635 C C . VAL A 1 82 ? -0.523 6.918 1.498 1.00 97.31 82 VAL A C 1
ATOM 637 O O . VAL A 1 82 ? -1.309 7.148 2.417 1.00 97.31 82 VAL A O 1
ATOM 640 N N . MET A 1 83 ? 0.729 6.512 1.730 1.00 96.12 83 MET A N 1
ATOM 641 C CA . MET A 1 83 ? 1.245 6.279 3.084 1.00 96.12 83 MET A CA 1
ATOM 642 C C . MET A 1 83 ? 1.267 7.566 3.919 1.00 96.12 83 MET A C 1
ATOM 644 O O . MET A 1 83 ? 0.813 7.564 5.067 1.00 96.12 83 MET A O 1
ATOM 648 N N . CYS A 1 84 ? 1.695 8.683 3.328 1.00 95.62 84 CYS A N 1
ATOM 649 C CA . CYS A 1 84 ? 1.603 10.007 3.939 1.00 95.62 84 CYS A CA 1
ATOM 650 C C . CYS A 1 84 ? 0.156 10.404 4.261 1.00 95.62 84 CYS A C 1
ATOM 652 O O . CYS A 1 84 ? -0.058 11.125 5.230 1.00 95.62 84 CYS A O 1
ATOM 654 N N . CYS A 1 85 ? -0.830 9.913 3.506 1.00 94.94 85 CYS A N 1
ATOM 655 C CA . CYS A 1 85 ? -2.244 10.154 3.776 1.00 94.94 85 CYS A CA 1
ATOM 656 C C . CYS A 1 85 ? -2.824 9.310 4.915 1.00 94.94 85 CYS A C 1
ATOM 658 O O . CYS A 1 85 ? -3.603 9.815 5.723 1.00 94.94 85 CYS A O 1
ATOM 660 N N . ILE A 1 86 ? -2.458 8.032 5.010 1.00 94.94 86 ILE A N 1
ATOM 661 C CA . ILE A 1 86 ? -3.107 7.109 5.956 1.00 94.94 86 ILE A CA 1
ATOM 662 C C . ILE A 1 86 ? -2.438 7.059 7.339 1.00 94.94 86 ILE A C 1
ATOM 664 O O . ILE A 1 86 ? -3.079 6.663 8.318 1.00 94.94 86 ILE A O 1
ATOM 668 N N . ILE A 1 87 ? -1.159 7.441 7.447 1.00 92.62 87 ILE A N 1
ATOM 669 C CA . ILE A 1 87 ? -0.407 7.399 8.712 1.00 92.62 87 ILE A CA 1
ATOM 670 C C . ILE A 1 87 ? -0.870 8.489 9.698 1.00 92.62 87 ILE A C 1
ATOM 672 O O . ILE A 1 87 ? -1.179 8.137 10.851 1.00 92.62 87 ILE A O 1
ATOM 676 N N . PRO A 1 88 ? -0.954 9.782 9.309 1.00 94.25 88 PRO A N 1
ATOM 677 C CA . PRO A 1 88 ? -1.237 10.861 10.243 1.00 94.25 88 PRO A CA 1
ATOM 678 C C . PRO A 1 88 ? -2.606 10.700 10.912 1.00 94.25 88 PRO A C 1
ATOM 680 O O . PRO A 1 88 ? -3.623 10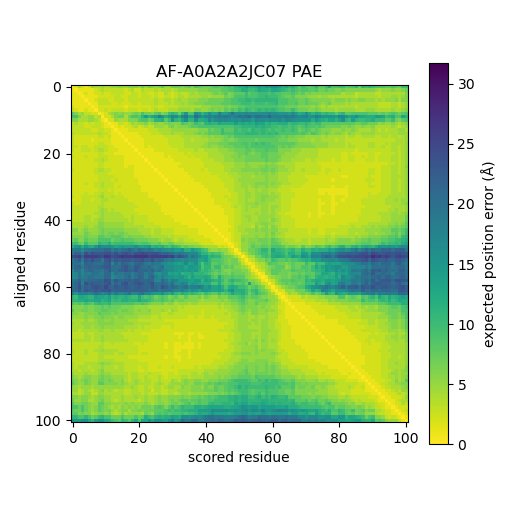.534 10.235 1.00 94.25 88 PRO A O 1
ATOM 683 N N . PRO A 1 89 ? -2.689 10.812 12.249 1.00 90.12 89 PRO A N 1
ATOM 684 C CA . PRO A 1 89 ? -3.965 10.712 12.948 1.00 90.12 89 PRO A CA 1
ATOM 685 C C . PRO A 1 89 ? -4.911 11.870 12.608 1.00 90.12 89 PRO A C 1
ATOM 687 O O . PRO A 1 89 ? -6.122 11.699 12.696 1.00 90.12 89 PRO A O 1
ATOM 690 N N . LYS A 1 90 ? -4.367 13.017 12.177 1.00 93.12 90 LYS A N 1
ATOM 691 C CA . LYS A 1 90 ? -5.119 14.232 11.834 1.00 93.12 90 LYS A CA 1
ATOM 692 C C . LYS A 1 90 ? -6.136 14.022 10.707 1.00 93.12 90 LYS A C 1
ATOM 694 O O . LYS A 1 90 ? -7.147 14.709 10.683 1.00 93.12 90 LYS A O 1
ATOM 699 N N . TRP A 1 91 ? -5.870 13.101 9.781 1.00 92.94 91 TRP A N 1
ATOM 700 C CA . TRP A 1 91 ? -6.729 12.846 8.616 1.00 92.94 91 TRP A CA 1
ATOM 701 C C . TRP A 1 91 ? -7.612 11.607 8.784 1.00 92.94 91 TRP A C 1
ATOM 703 O O . TRP A 1 91 ? -8.284 11.179 7.849 1.00 92.94 91 TRP A O 1
ATOM 713 N N . ARG A 1 92 ? -7.626 11.007 9.979 1.00 91.00 92 ARG A N 1
ATOM 714 C CA . ARG A 1 92 ? -8.483 9.855 10.253 1.00 91.00 92 ARG A CA 1
ATOM 715 C C . ARG A 1 92 ? -9.939 10.292 10.361 1.00 91.00 92 ARG A C 1
ATOM 717 O O . ARG A 1 92 ? -10.246 11.343 10.918 1.00 91.00 92 ARG A O 1
ATOM 724 N N . ARG A 1 93 ? -10.834 9.421 9.889 1.00 93.19 93 ARG A N 1
ATOM 725 C CA . ARG A 1 93 ? -12.279 9.541 10.112 1.00 93.19 93 ARG A CA 1
ATOM 726 C C . ARG A 1 93 ? -12.559 9.731 11.605 1.00 93.19 93 ARG A C 1
ATOM 728 O O . ARG A 1 93 ? -12.013 8.989 12.427 1.00 93.19 93 ARG A O 1
ATOM 735 N N . GLN A 1 94 ? -13.431 10.680 11.933 1.00 91.50 94 GLN A N 1
ATOM 736 C CA . GLN A 1 94 ? -13.959 10.813 13.286 1.00 91.50 94 GLN A CA 1
ATOM 737 C C . GLN A 1 94 ? -14.797 9.582 13.648 1.00 91.50 94 GLN A C 1
ATOM 739 O O . GLN A 1 94 ? -15.426 8.965 12.782 1.00 91.50 94 GLN A O 1
ATOM 744 N N . LYS A 1 95 ? -14.738 9.187 14.919 1.00 89.19 95 LYS A N 1
ATOM 745 C CA . LYS A 1 95 ? -15.519 8.059 15.424 1.00 89.19 95 LYS A CA 1
ATOM 746 C C . LYS A 1 95 ? -16.999 8.414 15.398 1.00 89.19 95 LYS A C 1
ATOM 748 O O . LYS A 1 95 ? -17.359 9.576 15.575 1.00 89.19 95 LYS A O 1
ATOM 753 N N . THR A 1 96 ? -17.844 7.422 15.161 1.00 88.00 96 THR A N 1
ATOM 754 C CA . THR A 1 96 ? -19.290 7.594 15.316 1.00 88.00 96 THR A CA 1
ATOM 755 C C . THR A 1 96 ? -19.699 7.332 16.776 1.00 88.00 96 THR A C 1
ATOM 757 O O . THR A 1 96 ? -18.970 6.637 17.485 1.00 88.00 96 THR A O 1
ATOM 760 N N . PRO A 1 97 ? -20.831 7.877 17.269 1.00 87.31 97 PRO A N 1
ATOM 761 C CA . PRO A 1 97 ? -21.213 7.777 18.688 1.00 87.31 97 PRO A CA 1
ATOM 762 C C . PRO A 1 97 ? -21.371 6.342 19.213 1.00 87.31 97 PRO A C 1
ATOM 764 O O . PRO A 1 97 ? -21.268 6.087 20.408 1.00 87.31 97 PRO A O 1
ATOM 767 N N . ASP A 1 98 ? -21.649 5.394 18.326 1.00 81.31 98 ASP A N 1
ATOM 768 C CA . ASP A 1 98 ? -21.698 3.958 18.595 1.00 81.31 98 ASP A CA 1
ATOM 769 C C . ASP A 1 98 ? -20.314 3.338 18.848 1.00 81.31 98 ASP A C 1
ATOM 771 O O . ASP A 1 98 ? -20.227 2.352 19.570 1.00 81.31 98 ASP A O 1
ATOM 775 N N . GLU A 1 99 ? -19.239 3.918 18.305 1.00 81.25 99 GLU A N 1
ATOM 776 C CA . GLU A 1 99 ? -17.847 3.475 18.495 1.00 81.25 99 GLU A CA 1
ATOM 777 C C . GLU A 1 99 ? -17.180 4.090 19.740 1.00 81.25 99 GLU A C 1
ATOM 779 O O . GLU A 1 99 ? -16.051 3.727 20.084 1.00 81.25 99 GLU A O 1
ATOM 784 N N . GLU A 1 100 ? -17.838 5.062 20.378 1.00 75.25 100 GLU A N 1
ATOM 785 C CA . GLU A 1 100 ? -17.371 5.728 21.602 1.00 75.25 100 GLU A CA 1
ATOM 786 C C . GLU A 1 100 ? -17.924 5.101 22.889 1.00 75.25 100 GLU A C 1
ATOM 788 O O . GLU A 1 100 ? -17.372 5.351 23.961 1.00 75.25 100 GLU A O 1
ATOM 793 N N . LYS A 1 101 ? -18.989 4.298 22.781 1.00 60.75 101 LYS A N 1
ATOM 794 C CA . LYS A 1 101 ? -19.614 3.559 23.888 1.00 60.75 101 LYS A CA 1
ATOM 795 C C . LYS A 1 101 ? -18.901 2.237 24.160 1.00 60.75 101 LYS A C 1
ATOM 797 O O . LYS A 1 101 ? -18.807 1.880 25.353 1.00 60.75 101 LYS A O 1
#

Sequence (101 aa):
MFGFISFYFPGAPMKVRATFMPYHRIVGGLSFVGCSIQVIIGHTQLAAWDGGSCFYSLSCENGIEFVYIFLMISLVLYVIGVMCCIIPPKWRRQKTPDEEK

pLDDT: mean 87.26, std 10.66, range [60.53, 98.19]

Solvent-accessible surface area (backbone atoms only — not comparable to full-atom values): 5987 Å² total; per-residue (Å²): 109,70,67,45,41,39,71,64,57,92,42,46,59,67,69,57,39,63,67,45,47,63,55,53,52,51,51,50,53,50,49,54,52,50,54,53,52,48,52,53,52,51,50,54,52,51,37,60,70,73,58,38,76,46,58,80,35,91,82,42,94,78,57,59,49,59,55,52,53,52,48,53,53,51,49,53,54,49,54,51,52,51,50,68,54,70,65,47,74,88,71,53,80,79,79,55,80,81,78,74,111

Me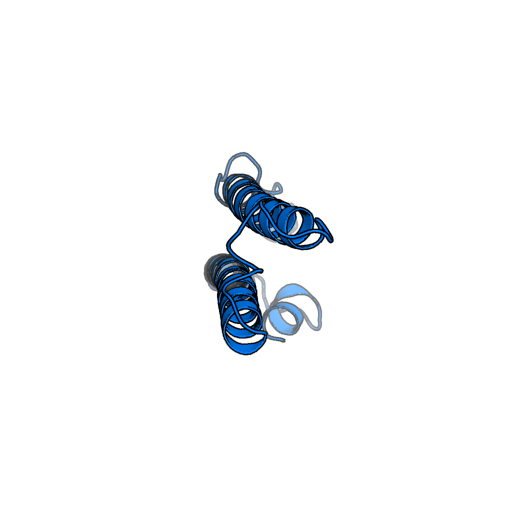an predicted aligned error: 6.28 Å

Foldseek 3Di:
DVCCVDPPPPHDPLVSNVVCVVVVLVVVLVVLVVVLVVVVVVVVVVCVVVPVVQLVDCPDPPNVSVVVVVVNVVSVVVSVVVCVQSPDPVNDDDDDPVSVD

Radius of gyration: 20.3 Å; Cα contacts (8 Å, |Δi|>4): 38; chains: 1; bounding box: 42×26×55 Å

Organism: NCBI:txid2018661